Protein AF-A0A7S1TFZ4-F1 (afdb_monomer_lite)

pLDDT: mean 84.31, std 10.57, range [49.06, 97.06]

Secondary structure (DSSP, 8-state):
--SSSSSS--EEEE-SSSEEEEEEE--TTS--EEEEEEEE-S-EEEEEEE-SSSSSSPEEEEEE--TTS--EEEEEEE-TTS-EEEPTT-PEE-SSSPPP------

Sequence (106 aa):
GDLNQDGYLDIVQCNYVQAPVDVWYGSPNGTFRHEQAFLDPGGRQSTAVADLDGNGLPDIVLAIGRKNSPPNIRVERTNSQGVLEHVPNTTTNFTGTDSVFVWLTS

Organism: NCBI:txid31354

Radius of gyration: 14.1 Å; chains: 1; bounding box: 31×26×41 Å

Structure (mmCIF, N/CA/C/O backbone):
data_AF-A0A7S1TFZ4-F1
#
_entry.id   AF-A0A7S1TFZ4-F1
#
loop_
_atom_site.group_PDB
_atom_site.id
_atom_site.type_symbol
_atom_site.label_atom_id
_atom_site.label_alt_id
_atom_site.label_comp_id
_atom_site.label_asym_id
_atom_site.label_entity_id
_atom_site.label_seq_id
_atom_site.pdbx_PDB_ins_code
_atom_site.Cartn_x
_atom_site.Cartn_y
_atom_site.Cartn_z
_atom_site.occupancy
_atom_site.B_iso_or_equiv
_atom_site.auth_seq_id
_atom_site.auth_comp_id
_atom_site.auth_asym_id
_atom_site.auth_atom_id
_atom_site.pdbx_PDB_model_num
ATOM 1 N N . GLY A 1 1 ? -5.355 4.215 3.448 1.00 86.50 1 GLY A N 1
ATOM 2 C CA . GLY A 1 1 ? -6.476 3.290 3.726 1.00 86.50 1 GLY A CA 1
ATOM 3 C C . GLY A 1 1 ? -6.317 2.807 5.147 1.00 86.50 1 GLY A C 1
ATOM 4 O O . GLY A 1 1 ? -5.302 3.140 5.730 1.00 86.50 1 GLY A O 1
ATOM 5 N N . ASP A 1 2 ? -7.280 2.092 5.709 1.00 93.19 2 ASP A N 1
ATOM 6 C CA . ASP A 1 2 ? -7.088 1.438 7.012 1.00 93.19 2 ASP A CA 1
ATOM 7 C C . ASP A 1 2 ? -6.357 0.108 6.767 1.00 93.19 2 ASP A C 1
ATOM 9 O O . ASP A 1 2 ? -6.949 -0.830 6.233 1.00 93.19 2 ASP A O 1
ATOM 13 N N . LEU A 1 3 ? -5.040 0.096 6.986 1.00 92.81 3 LEU A N 1
ATOM 14 C CA . LEU A 1 3 ? -4.145 -1.002 6.617 1.00 92.81 3 LEU A CA 1
ATOM 15 C C . LEU A 1 3 ? -4.151 -2.101 7.679 1.00 92.81 3 LEU A C 1
ATOM 17 O O . LEU A 1 3 ? -4.044 -3.278 7.348 1.00 92.81 3 LEU A O 1
ATOM 21 N N . ASN A 1 4 ? -4.283 -1.719 8.946 1.00 93.00 4 ASN A N 1
ATOM 22 C CA . ASN A 1 4 ? -4.252 -2.635 10.084 1.00 93.00 4 ASN A CA 1
ATOM 23 C C . ASN A 1 4 ? -5.653 -2.956 10.652 1.00 93.00 4 ASN A C 1
ATOM 25 O O . ASN A 1 4 ? -5.748 -3.723 11.611 1.00 93.00 4 ASN A O 1
ATOM 29 N N . GLN A 1 5 ? -6.717 -2.407 10.057 1.00 93.88 5 GLN A N 1
ATOM 30 C CA . GLN A 1 5 ? -8.115 -2.552 10.477 1.00 93.88 5 GLN A CA 1
ATOM 31 C C . GLN A 1 5 ? -8.400 -2.084 11.906 1.00 93.88 5 GLN A C 1
ATOM 33 O O . GLN A 1 5 ? -9.286 -2.615 12.584 1.00 93.88 5 GLN A O 1
ATOM 38 N N . ASP A 1 6 ? -7.672 -1.073 12.376 1.00 94.06 6 ASP A N 1
ATOM 39 C CA . ASP A 1 6 ? -7.907 -0.482 13.693 1.00 94.06 6 ASP A CA 1
ATOM 40 C C . ASP A 1 6 ? -9.020 0.585 13.695 1.00 94.06 6 ASP A C 1
ATOM 42 O O . ASP A 1 6 ? -9.403 1.091 14.756 1.00 94.06 6 ASP A O 1
ATOM 46 N N . GLY A 1 7 ? -9.602 0.870 12.525 1.00 95.19 7 GLY A N 1
ATOM 47 C CA . GLY A 1 7 ? -10.652 1.863 12.330 1.00 95.19 7 GLY A CA 1
ATOM 48 C C . GLY A 1 7 ? -10.123 3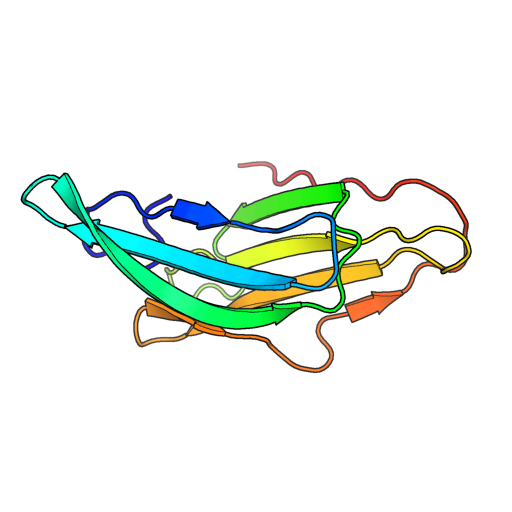.270 12.059 1.00 95.19 7 GLY A C 1
ATOM 49 O O . GLY A 1 7 ? -10.927 4.207 11.964 1.00 95.19 7 GLY A O 1
ATOM 50 N N . TYR A 1 8 ? -8.806 3.445 11.927 1.00 96.06 8 TYR A N 1
ATOM 51 C CA . TYR A 1 8 ? -8.161 4.719 11.640 1.00 96.06 8 TYR A CA 1
ATOM 52 C C . TYR A 1 8 ? -7.468 4.702 10.275 1.00 96.06 8 TYR A C 1
ATOM 54 O O . TYR A 1 8 ? -7.122 3.676 9.705 1.00 96.06 8 TYR A O 1
ATOM 62 N N . LEU A 1 9 ? -7.342 5.887 9.674 1.00 95.56 9 LEU A N 1
ATOM 63 C CA . LEU A 1 9 ? -6.734 6.001 8.355 1.00 95.56 9 LEU A CA 1
ATOM 64 C C . LEU A 1 9 ? -5.210 5.961 8.470 1.00 95.56 9 LEU A C 1
ATOM 66 O O . LEU A 1 9 ? -4.626 6.836 9.108 1.00 95.56 9 LEU A O 1
ATOM 70 N N . ASP A 1 10 ? -4.593 5.051 7.725 1.00 94.88 10 ASP A N 1
ATOM 71 C CA . ASP A 1 10 ? -3.145 4.962 7.575 1.00 94.88 10 ASP A CA 1
ATOM 72 C C . ASP A 1 10 ? -2.663 5.585 6.261 1.00 94.88 10 ASP A C 1
ATOM 74 O O . ASP A 1 10 ? -3.380 5.659 5.245 1.00 94.88 10 ASP A O 1
ATOM 78 N N . ILE A 1 11 ? -1.397 6.004 6.274 1.00 93.94 11 ILE A N 1
ATOM 79 C CA . ILE A 1 11 ? -0.679 6.536 5.115 1.00 93.94 11 ILE A CA 1
ATOM 80 C C . ILE A 1 11 ? 0.488 5.608 4.801 1.00 93.94 11 ILE A C 1
ATOM 82 O O . ILE A 1 11 ? 1.280 5.277 5.678 1.00 93.94 11 ILE A O 1
ATOM 86 N N . VAL A 1 12 ? 0.637 5.252 3.528 1.00 91.25 12 VAL A N 1
ATOM 87 C CA . VAL A 1 12 ? 1.811 4.535 3.028 1.00 91.25 12 VAL A CA 1
ATOM 88 C C . VAL A 1 12 ? 2.495 5.402 1.987 1.00 91.25 12 VAL A C 1
ATOM 90 O O . VAL A 1 12 ? 1.871 5.808 1.003 1.00 91.25 12 VAL A O 1
ATOM 93 N N . GLN A 1 13 ? 3.776 5.695 2.198 1.00 89.56 13 GLN A N 1
ATOM 94 C CA . GLN A 1 13 ? 4.586 6.448 1.252 1.00 89.56 13 GLN A CA 1
ATOM 95 C C . GLN A 1 13 ? 5.528 5.527 0.491 1.00 89.56 13 GLN A C 1
ATOM 97 O O . GLN A 1 13 ? 6.436 4.889 1.026 1.00 89.56 13 GLN A O 1
ATOM 102 N N . CYS A 1 14 ? 5.338 5.557 -0.820 1.00 84.62 14 CYS A N 1
ATOM 103 C CA . CYS A 1 14 ? 6.099 4.816 -1.800 1.00 84.62 14 CYS A CA 1
ATOM 104 C C . CYS A 1 14 ? 6.967 5.792 -2.613 1.00 84.62 14 CYS A C 1
ATOM 106 O O . CYS A 1 14 ? 6.486 6.477 -3.510 1.00 84.62 14 CYS A O 1
ATOM 108 N N . ASN A 1 15 ? 8.257 5.888 -2.292 1.00 80.94 15 ASN A N 1
ATOM 109 C CA . ASN A 1 15 ? 9.187 6.856 -2.888 1.00 80.94 15 ASN A CA 1
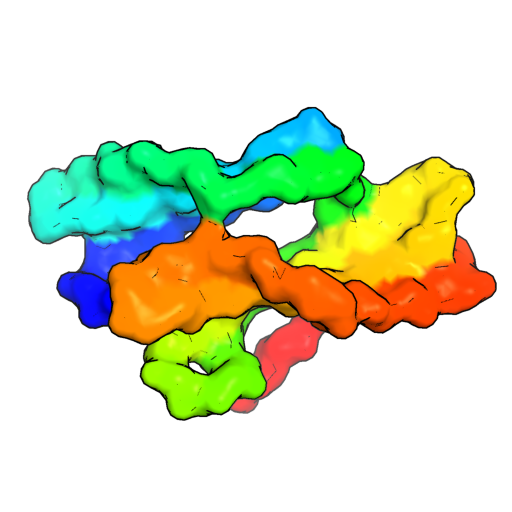ATOM 110 C C . ASN A 1 15 ? 9.623 6.538 -4.346 1.00 80.94 15 ASN A C 1
ATOM 112 O O . ASN A 1 15 ? 9.967 5.418 -4.709 1.00 80.94 15 ASN A O 1
ATOM 116 N N . TYR A 1 16 ? 9.732 7.532 -5.225 1.00 77.44 16 TYR A N 1
ATOM 117 C CA . TYR A 1 16 ? 10.200 7.261 -6.598 1.00 77.44 16 TYR A CA 1
ATOM 118 C C . TYR A 1 16 ? 11.663 6.772 -6.655 1.00 77.44 16 TYR A C 1
ATOM 120 O O . TYR A 1 16 ? 12.034 5.956 -7.499 1.00 77.44 16 TYR A O 1
ATOM 128 N N . VAL A 1 17 ? 12.496 7.246 -5.731 1.00 80.81 17 VAL A N 1
ATOM 129 C CA . VAL A 1 17 ? 13.905 6.855 -5.599 1.00 80.81 17 VAL A CA 1
ATOM 130 C C . VAL A 1 17 ? 14.067 5.630 -4.700 1.00 80.81 17 VAL A C 1
ATOM 132 O O . VAL A 1 17 ? 13.129 5.221 -4.014 1.00 80.81 17 VAL A O 1
ATOM 135 N N . GLN A 1 18 ? 15.268 5.048 -4.708 1.00 83.75 18 GLN A N 1
ATOM 136 C CA . GLN A 1 18 ? 15.650 4.018 -3.748 1.00 83.75 18 GLN A CA 1
ATOM 137 C C . GLN A 1 18 ? 15.589 4.606 -2.336 1.00 83.75 18 GLN A C 1
ATOM 139 O O . GLN A 1 18 ? 16.423 5.423 -1.952 1.00 83.75 18 GLN A O 1
ATOM 144 N N . ALA A 1 19 ? 14.557 4.221 -1.603 1.00 84.69 19 ALA A N 1
ATOM 145 C CA . ALA A 1 19 ? 14.253 4.693 -0.265 1.00 84.69 19 ALA A CA 1
ATOM 146 C C . ALA A 1 19 ? 13.252 3.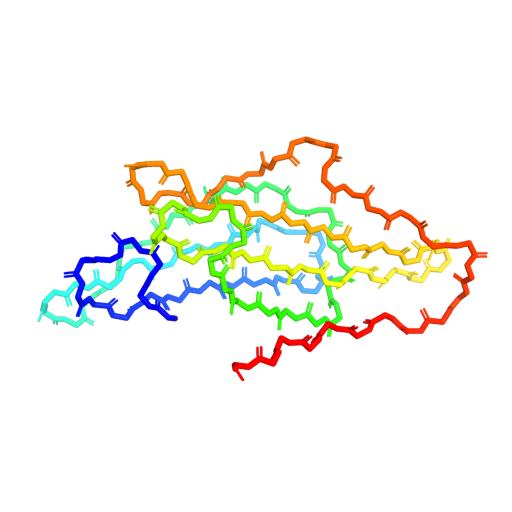723 0.375 1.00 84.69 19 ALA A C 1
ATOM 148 O O . ALA A 1 19 ? 12.517 3.049 -0.362 1.00 84.69 19 ALA A O 1
ATOM 149 N N . PRO A 1 20 ? 13.199 3.661 1.715 1.00 86.25 20 PRO A N 1
ATOM 150 C CA . PRO A 1 20 ? 12.220 2.853 2.426 1.00 86.25 20 PRO A CA 1
ATOM 151 C C . PRO A 1 20 ? 10.783 3.084 1.940 1.00 86.25 20 PRO A C 1
ATOM 153 O O . PRO A 1 20 ? 10.441 4.151 1.412 1.00 86.25 20 PRO A O 1
ATOM 156 N N . VAL A 1 21 ? 9.951 2.057 2.099 1.00 88.69 21 VAL A N 1
ATOM 157 C CA . VAL A 1 21 ? 8.508 2.251 2.252 1.00 88.69 21 VAL A CA 1
ATOM 158 C C . VAL A 1 21 ? 8.276 2.675 3.693 1.00 88.69 21 VAL A C 1
ATOM 160 O O . VAL A 1 21 ? 8.636 1.954 4.625 1.00 88.69 21 VAL A O 1
ATOM 163 N N . ASP A 1 22 ? 7.696 3.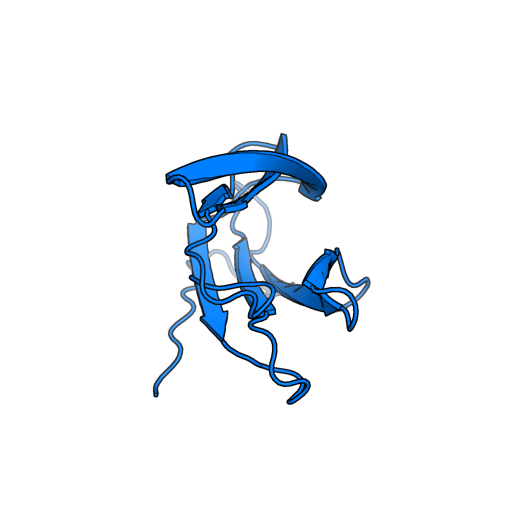856 3.851 1.00 91.31 22 ASP A N 1
ATOM 164 C CA . ASP A 1 22 ? 7.324 4.404 5.147 1.00 91.31 22 ASP A CA 1
ATOM 165 C C . ASP A 1 22 ? 5.814 4.247 5.343 1.00 91.31 22 ASP A C 1
ATOM 167 O O . ASP A 1 22 ? 5.031 4.475 4.414 1.00 91.31 22 ASP A O 1
ATOM 171 N N . VAL A 1 23 ? 5.411 3.867 6.551 1.00 93.75 23 VAL A N 1
ATOM 172 C CA . VAL A 1 23 ? 4.012 3.746 6.961 1.00 93.75 23 VAL A CA 1
ATOM 173 C C . VAL A 1 23 ? 3.772 4.672 8.146 1.00 93.75 23 VAL A C 1
ATOM 175 O O . VAL A 1 23 ? 4.587 4.769 9.06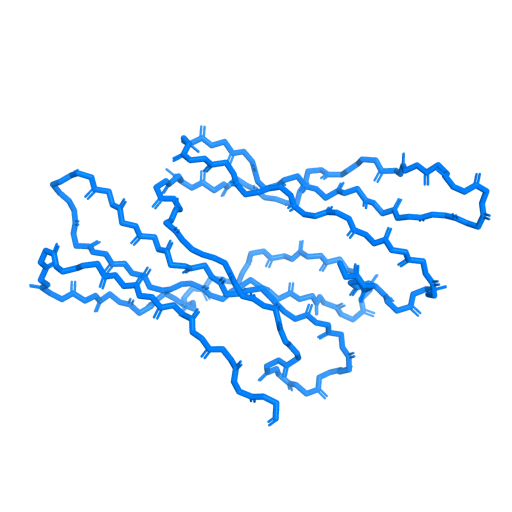2 1.00 93.75 23 VAL A O 1
ATOM 178 N N . TRP A 1 24 ? 2.647 5.372 8.129 1.00 96.06 24 TRP A N 1
ATOM 179 C CA . TRP A 1 24 ? 2.151 6.154 9.250 1.00 96.06 24 TRP A CA 1
ATOM 180 C C . TRP A 1 24 ? 0.810 5.579 9.658 1.00 96.06 24 TRP A C 1
ATOM 182 O O . TRP A 1 24 ? -0.178 5.770 8.946 1.00 96.06 24 TRP A O 1
ATOM 192 N N . TYR A 1 25 ? 0.797 4.899 10.800 1.00 95.62 25 TYR A N 1
ATOM 193 C CA . TYR A 1 25 ? -0.424 4.341 11.361 1.00 95.62 25 TYR A CA 1
ATOM 194 C C . TYR A 1 25 ? -1.227 5.435 12.048 1.00 95.62 25 TYR A C 1
ATOM 196 O O . TYR A 1 25 ? -0.676 6.181 12.869 1.00 95.62 25 TYR A O 1
ATOM 204 N N . GLY A 1 26 ? -2.499 5.540 11.682 1.00 97.00 26 GLY A N 1
ATOM 205 C CA . GLY A 1 26 ? -3.448 6.472 12.260 1.00 97.00 26 GLY A CA 1
ATOM 206 C C . GLY A 1 26 ? -3.729 6.163 13.726 1.00 97.00 26 GLY A C 1
ATOM 207 O O . GLY A 1 26 ? -3.298 5.167 14.301 1.00 97.00 26 GLY A O 1
ATOM 208 N N . SER A 1 27 ? -4.419 7.077 14.393 1.00 96.62 27 SER A N 1
ATOM 209 C CA . SER A 1 27 ? -4.810 6.904 15.790 1.00 96.62 27 SER A CA 1
ATOM 210 C C . SER A 1 27 ? -6.101 7.665 16.085 1.00 96.62 27 SER A C 1
ATOM 212 O O . SER A 1 27 ? -6.405 8.646 15.396 1.00 96.62 27 SER A O 1
ATOM 214 N N . PRO A 1 28 ? -6.833 7.302 17.158 1.00 96.50 28 PRO A N 1
ATOM 215 C CA . PRO A 1 28 ? -8.117 7.926 17.491 1.00 96.50 28 PRO A CA 1
ATOM 216 C C . PRO A 1 28 ? -8.052 9.440 17.704 1.00 96.50 28 PRO A C 1
ATOM 218 O O . PRO A 1 28 ? -9.039 10.150 17.538 1.00 96.50 28 PRO A O 1
ATOM 221 N N . ASN A 1 29 ? -6.885 9.943 18.098 1.00 96.31 29 ASN A N 1
ATOM 222 C CA . ASN A 1 29 ? -6.632 11.357 18.353 1.00 96.31 29 ASN A CA 1
ATOM 223 C C . ASN A 1 29 ? -6.161 12.133 17.104 1.00 96.31 29 ASN A C 1
ATOM 225 O O . ASN A 1 29 ? -5.801 13.302 17.230 1.00 96.31 29 ASN A O 1
ATOM 229 N N . GLY A 1 30 ? -6.115 11.496 15.928 1.00 93.75 30 GLY A N 1
ATOM 230 C CA . GLY A 1 30 ? -5.645 12.098 14.676 1.00 93.75 30 GLY A CA 1
ATOM 231 C C . GLY A 1 30 ? -4.124 12.250 14.566 1.00 93.75 30 GLY A C 1
ATOM 232 O O . GLY A 1 30 ? -3.645 12.954 13.679 1.00 93.75 30 GLY A O 1
ATOM 233 N N . THR A 1 31 ? -3.356 11.629 15.467 1.00 97.06 31 THR A N 1
ATOM 234 C CA . THR A 1 31 ? -1.893 11.548 15.346 1.00 97.06 31 THR A CA 1
ATOM 235 C C . THR A 1 31 ? -1.471 10.336 14.522 1.00 97.06 31 THR A C 1
ATOM 237 O O . THR A 1 31 ? -2.276 9.446 14.258 1.00 97.06 31 THR A O 1
ATOM 240 N N . PHE A 1 32 ? -0.199 10.319 14.124 1.00 97.00 32 PHE A N 1
ATOM 241 C CA . PHE A 1 32 ? 0.377 9.257 13.316 1.00 97.00 32 PHE A CA 1
ATOM 242 C C . PHE A 1 32 ? 1.630 8.681 13.969 1.00 97.00 32 PHE A C 1
ATOM 244 O O . PHE A 1 32 ? 2.535 9.432 14.347 1.00 97.00 32 PHE A O 1
ATOM 251 N N . ARG A 1 33 ? 1.717 7.351 14.042 1.00 95.50 33 ARG A N 1
ATOM 252 C CA . ARG A 1 33 ? 2.948 6.642 14.408 1.00 95.50 33 ARG A CA 1
ATOM 253 C C . ARG A 1 33 ? 3.700 6.248 13.141 1.00 95.50 33 ARG A C 1
ATOM 255 O O . ARG A 1 33 ? 3.199 5.448 12.360 1.00 95.50 33 ARG A O 1
ATOM 262 N N . HIS A 1 34 ? 4.899 6.797 12.955 1.00 95.25 34 HIS A N 1
ATOM 263 C CA . HIS A 1 34 ? 5.775 6.455 11.829 1.00 95.25 34 HIS A CA 1
ATOM 264 C C . HIS A 1 34 ? 6.492 5.122 12.059 1.00 95.25 34 HIS A C 1
ATOM 266 O O . HIS A 1 34 ? 6.992 4.859 13.154 1.00 95.25 34 HIS A O 1
ATOM 272 N N . GLU A 1 35 ? 6.564 4.316 11.007 1.00 92.69 35 GLU A N 1
ATOM 273 C CA . GLU A 1 35 ? 7.294 3.059 10.951 1.00 92.69 35 GLU A CA 1
ATOM 274 C C . GLU A 1 35 ? 7.938 2.885 9.569 1.00 92.69 35 GLU A C 1
ATOM 276 O O . GLU A 1 35 ? 7.320 3.139 8.534 1.00 92.69 35 GLU A O 1
ATOM 281 N N . GLN A 1 36 ? 9.195 2.439 9.543 1.00 91.88 36 GLN A N 1
ATOM 282 C CA . GLN A 1 36 ? 9.846 1.996 8.311 1.00 91.88 36 GLN A CA 1
ATOM 283 C C . GLN A 1 36 ? 9.527 0.525 8.087 1.00 91.88 36 GLN A C 1
ATOM 285 O O . GLN A 1 36 ? 10.010 -0.320 8.836 1.00 91.88 36 GLN A O 1
ATOM 290 N N . ALA A 1 37 ? 8.754 0.225 7.044 1.00 88.62 37 ALA A N 1
ATOM 291 C CA . ALA A 1 37 ? 8.349 -1.144 6.749 1.00 88.62 37 ALA A CA 1
ATOM 292 C C . ALA A 1 37 ? 9.529 -1.957 6.194 1.00 88.62 37 ALA A C 1
ATOM 294 O O . ALA A 1 37 ? 9.976 -2.937 6.786 1.00 88.62 37 ALA A O 1
ATOM 295 N N . PHE A 1 38 ? 10.079 -1.537 5.053 1.00 86.56 38 PHE A N 1
ATOM 296 C CA . PHE A 1 38 ? 11.214 -2.210 4.418 1.00 86.56 38 PHE A CA 1
ATOM 297 C C . PHE A 1 38 ? 11.905 -1.312 3.395 1.00 86.56 38 PHE A C 1
ATOM 299 O O . PHE A 1 38 ? 11.374 -0.296 2.941 1.00 86.56 38 PHE A O 1
ATOM 306 N N . LEU A 1 39 ? 13.118 -1.710 3.009 1.00 83.38 39 LEU A N 1
ATOM 307 C CA . LEU A 1 39 ? 13.866 -1.055 1.944 1.00 83.38 39 LEU A CA 1
ATOM 308 C C . LEU A 1 39 ? 13.295 -1.430 0.577 1.00 83.38 39 LEU A C 1
ATOM 310 O O . LEU A 1 39 ? 13.270 -2.601 0.199 1.00 83.38 39 LEU A O 1
ATOM 314 N N . ASP A 1 40 ? 12.910 -0.414 -0.188 1.00 80.38 40 ASP A N 1
ATOM 315 C CA . ASP A 1 40 ? 12.454 -0.567 -1.562 1.00 80.38 40 ASP A CA 1
ATOM 316 C C . ASP A 1 40 ? 13.559 -0.113 -2.523 1.00 80.38 40 ASP A C 1
ATOM 318 O O . ASP A 1 40 ? 14.168 0.951 -2.339 1.00 80.38 40 ASP A O 1
ATOM 322 N N . PRO A 1 41 ? 13.858 -0.907 -3.561 1.00 74.56 41 PRO A N 1
ATOM 323 C CA . PRO A 1 41 ? 14.932 -0.575 -4.478 1.00 74.56 41 PRO A CA 1
ATOM 324 C C . PRO A 1 41 ? 14.598 0.637 -5.394 1.00 74.56 41 PRO A C 1
ATOM 326 O O . PRO A 1 41 ? 15.474 1.101 -6.123 1.00 74.56 41 PRO A O 1
ATOM 329 N N . GLY A 1 42 ? 13.373 1.175 -5.359 1.00 77.88 42 GLY A N 1
ATOM 330 C CA . GLY A 1 42 ? 12.913 2.387 -6.047 1.00 77.88 42 GLY A CA 1
ATOM 331 C C . GLY A 1 42 ? 12.311 2.137 -7.433 1.00 77.88 42 GLY A C 1
ATOM 332 O O . GLY A 1 42 ? 12.307 1.013 -7.940 1.00 77.88 42 GLY A O 1
ATOM 333 N N . GLY A 1 43 ? 11.865 3.208 -8.098 1.00 76.00 43 GLY A N 1
ATOM 334 C CA . GLY A 1 43 ? 11.308 3.180 -9.459 1.00 76.00 43 GLY A CA 1
ATOM 335 C C . GLY A 1 43 ? 9.796 2.975 -9.527 1.00 76.00 43 GLY A C 1
ATOM 336 O O . GLY A 1 43 ? 9.301 2.439 -10.509 1.00 76.00 43 GLY A O 1
ATOM 337 N N . ARG A 1 44 ? 9.057 3.344 -8.482 1.00 77.94 44 ARG A N 1
ATOM 338 C CA . ARG A 1 44 ? 7.607 3.123 -8.400 1.00 77.94 44 ARG A CA 1
ATOM 339 C C . ARG A 1 44 ? 6.862 4.070 -9.340 1.00 77.94 44 ARG A C 1
ATOM 341 O O . ARG A 1 44 ? 7.071 5.278 -9.287 1.00 77.94 44 ARG A O 1
ATOM 348 N N . GLN A 1 45 ? 6.015 3.517 -10.203 1.00 79.31 45 GLN A N 1
ATOM 349 C CA . GLN A 1 45 ? 5.218 4.270 -11.178 1.00 79.31 45 GLN A CA 1
ATOM 350 C C . GLN A 1 45 ? 3.749 4.375 -10.772 1.00 79.31 45 GLN A C 1
ATOM 352 O O . GLN A 1 45 ? 3.103 5.380 -11.055 1.00 79.31 45 GLN A O 1
ATOM 357 N N . SER A 1 46 ? 3.219 3.346 -10.115 1.00 84.00 46 SER A N 1
ATOM 358 C CA . SER A 1 46 ? 1.823 3.284 -9.691 1.00 84.00 46 SER A CA 1
ATOM 359 C C . SER A 1 46 ? 1.675 2.345 -8.496 1.00 84.00 46 SER A C 1
ATOM 361 O O . SER A 1 46 ? 2.485 1.428 -8.320 1.00 84.00 46 SER A O 1
ATOM 363 N N . THR A 1 47 ? 0.653 2.591 -7.679 1.00 86.50 47 THR A N 1
ATOM 364 C CA . THR A 1 47 ? 0.310 1.792 -6.503 1.00 86.50 47 THR A CA 1
ATOM 365 C C . THR A 1 47 ? -1.186 1.492 -6.481 1.00 86.50 47 THR A C 1
ATOM 367 O O . THR A 1 47 ? -1.999 2.309 -6.914 1.00 86.50 47 THR A O 1
ATOM 370 N N . ALA A 1 48 ? -1.548 0.320 -5.969 1.00 89.38 48 ALA A N 1
ATOM 371 C CA . ALA A 1 48 ? -2.931 -0.078 -5.731 1.00 89.38 48 ALA A CA 1
ATOM 372 C C . ALA A 1 48 ? -3.042 -0.832 -4.400 1.00 89.38 48 ALA A C 1
ATOM 374 O O . ALA A 1 48 ? -2.048 -1.375 -3.918 1.00 89.38 48 ALA A O 1
ATOM 375 N N . VAL A 1 49 ? -4.237 -0.847 -3.807 1.00 89.62 49 VAL A N 1
ATOM 376 C CA . VAL A 1 49 ? -4.497 -1.432 -2.484 1.00 89.62 49 VAL A CA 1
ATOM 377 C C . VAL A 1 49 ? -5.739 -2.317 -2.546 1.00 89.62 49 VAL A C 1
ATOM 379 O O . VAL A 1 49 ? -6.784 -1.850 -3.000 1.00 89.62 49 VAL A O 1
ATOM 382 N N . ALA A 1 50 ? -5.625 -3.566 -2.095 1.00 90.00 50 ALA A N 1
ATOM 383 C CA . ALA A 1 50 ? -6.741 -4.485 -1.847 1.00 90.00 50 ALA A CA 1
ATOM 384 C C . ALA A 1 50 ? -6.267 -5.671 -1.006 1.00 90.00 50 ALA A C 1
ATOM 386 O O . ALA A 1 50 ? -5.082 -5.973 -1.004 1.00 90.00 50 ALA A O 1
ATOM 387 N N . ASP A 1 51 ? -7.189 -6.369 -0.354 1.00 91.69 51 ASP A N 1
ATOM 388 C CA . ASP A 1 51 ? -6.920 -7.678 0.247 1.00 91.69 51 ASP A CA 1
ATOM 389 C C . ASP A 1 51 ? -6.743 -8.724 -0.872 1.00 91.69 51 ASP A C 1
ATOM 391 O O . ASP A 1 51 ? -7.702 -9.049 -1.580 1.00 91.69 51 ASP A O 1
ATOM 395 N N . LEU A 1 52 ? -5.507 -9.180 -1.105 1.00 89.19 52 LEU A N 1
ATOM 396 C CA . LEU A 1 52 ? -5.180 -10.093 -2.208 1.00 89.19 52 LEU A CA 1
ATOM 397 C C . LEU A 1 52 ? -5.005 -11.536 -1.753 1.00 89.19 52 LEU A C 1
ATOM 399 O O . LEU A 1 52 ? -5.079 -12.445 -2.586 1.00 89.19 52 LEU A O 1
ATOM 403 N N . ASP A 1 53 ? -4.736 -11.756 -0.469 1.00 88.12 53 ASP A N 1
ATOM 404 C CA . ASP A 1 53 ? -4.573 -13.087 0.106 1.00 88.12 53 ASP A CA 1
ATOM 405 C C . ASP A 1 53 ? -5.797 -13.566 0.912 1.00 88.12 53 ASP A C 1
ATOM 407 O O . ASP A 1 53 ? -5.856 -14.740 1.288 1.00 88.12 53 ASP A O 1
ATOM 411 N N . GLY A 1 54 ? -6.810 -12.712 1.079 1.00 90.38 54 GLY A N 1
ATOM 412 C CA . GLY A 1 54 ? -8.074 -13.015 1.743 1.00 90.38 54 GLY A CA 1
ATOM 413 C C . GLY A 1 54 ? -7.970 -13.021 3.266 1.00 90.38 54 GLY A C 1
ATOM 414 O O . GLY A 1 54 ? -8.808 -13.646 3.924 1.00 90.38 54 GLY A O 1
ATOM 415 N N . ASN A 1 55 ? -6.934 -12.398 3.835 1.00 89.12 55 ASN A N 1
ATOM 416 C CA . ASN A 1 55 ? -6.716 -12.369 5.279 1.00 89.12 55 ASN A CA 1
ATOM 417 C C . ASN A 1 55 ? -7.528 -11.271 5.993 1.00 89.12 55 ASN A C 1
ATOM 419 O O . ASN A 1 55 ? -7.531 -11.211 7.225 1.00 89.12 55 ASN A O 1
ATOM 423 N N . GLY A 1 56 ? -8.254 -10.451 5.230 1.00 91.62 56 GLY A N 1
ATOM 424 C CA . GLY A 1 56 ? -9.058 -9.340 5.713 1.00 91.62 56 GLY A CA 1
ATOM 425 C C . GLY A 1 56 ? -8.307 -8.012 5.745 1.00 91.62 56 GLY A C 1
ATOM 426 O O . GLY A 1 56 ? -8.962 -6.979 5.769 1.00 91.62 56 GLY A O 1
ATOM 427 N N . LEU A 1 57 ? -6.978 -7.999 5.697 1.00 94.19 57 LEU A N 1
ATOM 428 C CA . LEU A 1 57 ? -6.144 -6.801 5.726 1.00 94.19 57 LEU A CA 1
ATOM 429 C C . LEU A 1 57 ? -5.747 -6.396 4.298 1.00 94.19 57 LEU A C 1
ATOM 431 O O . LEU A 1 57 ? -5.465 -7.255 3.464 1.00 94.19 57 LEU A O 1
ATOM 435 N N . PRO A 1 58 ? -5.707 -5.095 3.969 1.00 92.88 58 PRO A N 1
ATOM 436 C CA . PRO A 1 58 ? -5.298 -4.678 2.637 1.00 92.88 58 PRO A CA 1
ATOM 437 C C . PRO A 1 58 ? -3.813 -4.947 2.374 1.00 92.88 58 PRO A C 1
ATOM 439 O O . PRO A 1 58 ? -2.952 -4.546 3.153 1.00 92.88 58 PRO A O 1
ATOM 442 N N . ASP A 1 59 ? -3.508 -5.518 1.217 1.00 91.81 59 ASP A N 1
ATOM 443 C CA . ASP A 1 59 ? -2.168 -5.610 0.647 1.00 91.81 59 ASP A CA 1
ATOM 444 C C . ASP A 1 59 ? -1.895 -4.437 -0.307 1.00 91.81 59 ASP A C 1
ATOM 446 O O . ASP A 1 59 ? -2.801 -3.714 -0.739 1.00 91.81 59 ASP A O 1
ATOM 450 N N . ILE A 1 60 ? -0.627 -4.258 -0.683 1.00 90.31 60 ILE A N 1
ATOM 451 C CA . ILE A 1 60 ? -0.181 -3.200 -1.592 1.00 90.31 60 ILE A CA 1
ATOM 452 C C . ILE A 1 60 ? 0.453 -3.805 -2.838 1.00 90.31 60 ILE A C 1
ATOM 454 O O . ILE A 1 60 ? 1.404 -4.580 -2.770 1.00 90.31 60 ILE A O 1
ATOM 458 N N . VAL A 1 61 ? -0.023 -3.381 -4.005 1.00 89.38 61 VAL A N 1
ATOM 459 C CA . VAL A 1 61 ? 0.590 -3.708 -5.294 1.00 89.38 61 VAL A CA 1
ATOM 460 C C . VAL A 1 61 ? 1.380 -2.516 -5.798 1.00 89.38 61 VAL A C 1
ATOM 462 O O . VAL A 1 61 ? 0.866 -1.400 -5.881 1.00 89.38 61 VAL A O 1
ATOM 465 N N . LEU A 1 62 ? 2.625 -2.767 -6.186 1.00 87.00 62 LEU A N 1
ATOM 466 C CA . LEU A 1 62 ? 3.551 -1.778 -6.712 1.00 87.00 62 LEU A CA 1
ATOM 467 C C . LEU A 1 62 ? 3.881 -2.113 -8.166 1.00 87.00 62 LEU A C 1
ATOM 469 O O . LEU A 1 62 ? 4.419 -3.182 -8.455 1.00 87.00 62 LEU A O 1
ATOM 473 N N . ALA A 1 63 ? 3.615 -1.176 -9.075 1.00 86.19 63 ALA A N 1
ATOM 474 C CA . ALA A 1 63 ? 4.220 -1.184 -10.402 1.00 86.19 63 ALA A CA 1
ATOM 475 C C . ALA A 1 63 ? 5.563 -0.460 -10.342 1.00 86.19 63 ALA A C 1
ATOM 477 O O . ALA A 1 63 ? 5.638 0.716 -9.969 1.00 86.19 63 ALA A O 1
ATOM 478 N N . ILE A 1 64 ? 6.626 -1.154 -10.728 1.00 84.50 64 ILE A N 1
ATOM 479 C CA . ILE A 1 64 ? 7.996 -0.662 -10.662 1.00 84.50 64 ILE A CA 1
ATOM 480 C C . ILE A 1 64 ? 8.548 -0.605 -12.086 1.00 84.50 64 ILE A C 1
ATOM 482 O O . ILE A 1 64 ? 8.602 -1.610 -12.786 1.00 84.50 64 ILE A O 1
ATOM 486 N N . GLY A 1 65 ? 8.998 0.571 -12.513 1.00 80.62 65 GLY A N 1
ATOM 487 C CA . GLY A 1 65 ? 9.646 0.802 -13.797 1.00 80.62 65 GLY A CA 1
ATOM 488 C C . GLY A 1 65 ? 10.847 1.724 -13.628 1.00 80.62 65 GLY A C 1
ATOM 489 O O . GLY A 1 65 ? 10.707 2.894 -13.268 1.00 80.62 65 GLY A O 1
ATOM 490 N N . ARG A 1 66 ? 12.049 1.206 -13.901 1.00 77.56 66 ARG A N 1
ATOM 491 C CA . ARG A 1 66 ? 13.292 1.990 -13.885 1.00 77.56 66 ARG A CA 1
ATOM 492 C C . ARG A 1 66 ? 13.804 2.229 -15.289 1.00 77.56 66 ARG A C 1
ATOM 494 O O . ARG A 1 66 ? 13.644 1.404 -16.183 1.00 77.56 66 ARG A O 1
ATOM 501 N N . LYS A 1 67 ? 14.517 3.341 -15.459 1.00 75.69 67 LYS A N 1
ATOM 502 C CA . LYS A 1 67 ? 15.254 3.606 -16.692 1.00 75.69 67 LYS A CA 1
ATOM 503 C C . LYS A 1 67 ? 16.259 2.471 -16.931 1.00 75.69 67 LYS A C 1
ATOM 505 O O . LYS A 1 67 ? 17.049 2.163 -16.043 1.00 75.69 67 LYS A O 1
ATOM 510 N N . ASN A 1 68 ? 16.240 1.886 -18.128 1.00 76.88 68 ASN A N 1
ATOM 511 C CA . ASN A 1 68 ? 17.118 0.786 -18.550 1.00 76.88 68 ASN A CA 1
ATOM 512 C C . ASN A 1 68 ? 16.952 -0.523 -17.754 1.00 76.88 68 ASN A C 1
ATOM 514 O O . ASN A 1 68 ? 17.893 -1.311 -17.666 1.00 76.88 68 ASN A O 1
ATOM 518 N N . SER A 1 69 ? 15.790 -0.776 -17.153 1.00 78.56 69 SER A N 1
ATOM 519 C CA . SER A 1 69 ? 15.477 -2.087 -16.576 1.00 78.56 69 SER A CA 1
ATOM 520 C C . SER A 1 69 ? 14.064 -2.504 -16.966 1.00 78.56 69 SER A C 1
ATOM 522 O O . SER A 1 69 ? 13.196 -1.635 -17.064 1.00 78.56 69 SER A O 1
ATOM 524 N N . PRO A 1 70 ? 13.822 -3.806 -17.185 1.00 78.06 70 PRO A N 1
ATOM 525 C CA . PRO A 1 70 ? 12.469 -4.305 -17.370 1.00 78.06 70 PRO A CA 1
ATOM 526 C C . PRO A 1 70 ? 11.593 -3.904 -16.173 1.00 78.06 70 PRO A C 1
ATOM 528 O O . PRO A 1 70 ? 12.060 -3.991 -15.030 1.00 78.06 70 PRO A O 1
ATOM 531 N N . PRO A 1 71 ? 10.351 -3.455 -16.403 1.00 81.12 71 PRO A N 1
ATOM 532 C CA . PRO A 1 71 ? 9.425 -3.178 -15.328 1.00 81.12 71 PRO A CA 1
ATOM 533 C C . PRO A 1 71 ? 8.984 -4.491 -14.674 1.00 81.12 71 PRO A C 1
ATOM 535 O O . PRO A 1 71 ? 9.007 -5.569 -15.280 1.00 81.12 71 PRO A O 1
ATOM 538 N N . ASN A 1 72 ? 8.561 -4.402 -13.422 1.00 83.75 72 ASN A N 1
ATOM 539 C CA . ASN A 1 72 ? 7.968 -5.517 -12.706 1.00 83.75 72 ASN A CA 1
ATOM 540 C C . ASN A 1 72 ? 6.811 -5.060 -11.819 1.00 83.75 72 ASN A C 1
ATOM 542 O O . ASN A 1 72 ? 6.671 -3.879 -11.501 1.00 83.75 72 ASN A O 1
ATOM 546 N N . ILE A 1 73 ? 5.951 -6.013 -11.470 1.00 86.12 73 ILE A N 1
ATOM 547 C CA . ILE A 1 73 ? 4.929 -5.835 -10.437 1.00 86.12 73 ILE A CA 1
ATOM 548 C C . ILE A 1 73 ? 5.394 -6.583 -9.204 1.00 86.12 73 ILE A C 1
ATOM 550 O O . ILE A 1 73 ? 5.877 -7.713 -9.315 1.00 86.12 73 ILE A O 1
ATOM 554 N N . ARG A 1 74 ? 5.211 -5.961 -8.045 1.00 86.88 74 ARG A N 1
ATOM 555 C CA . ARG A 1 74 ? 5.464 -6.551 -6.738 1.00 86.88 74 ARG A CA 1
ATOM 556 C C . ARG A 1 74 ? 4.228 -6.419 -5.859 1.00 86.88 74 ARG A C 1
ATOM 558 O O . ARG A 1 74 ? 3.548 -5.400 -5.919 1.00 86.88 74 ARG A O 1
ATOM 565 N N . VAL A 1 75 ? 3.969 -7.437 -5.046 1.00 88.81 75 VAL A N 1
ATOM 566 C CA . VAL A 1 75 ? 2.950 -7.398 -3.992 1.00 88.81 75 VAL A CA 1
ATOM 567 C C . VAL A 1 75 ? 3.645 -7.395 -2.638 1.00 88.81 75 VAL A C 1
ATOM 569 O O . VAL A 1 75 ? 4.479 -8.265 -2.380 1.00 88.81 75 VAL A O 1
ATOM 572 N N . GLU A 1 76 ? 3.282 -6.428 -1.810 1.00 90.25 76 GLU A N 1
ATOM 573 C CA . GLU A 1 76 ? 3.690 -6.280 -0.416 1.00 90.25 76 GLU A CA 1
ATOM 574 C C . GLU A 1 76 ? 2.472 -6.587 0.446 1.00 90.25 76 GLU A C 1
ATOM 576 O O . GLU A 1 76 ? 1.388 -6.068 0.169 1.00 90.25 76 GLU A O 1
ATOM 581 N N . ARG A 1 77 ? 2.628 -7.467 1.435 1.00 91.19 77 ARG A N 1
ATOM 582 C CA . ARG A 1 77 ? 1.485 -7.991 2.186 1.00 91.19 77 ARG A CA 1
ATOM 583 C C . ARG A 1 77 ? 1.375 -7.371 3.554 1.00 91.19 77 ARG A C 1
ATOM 585 O O . ARG A 1 77 ? 2.393 -7.064 4.169 1.00 91.19 77 ARG A O 1
ATOM 592 N N . THR A 1 78 ? 0.153 -7.252 4.043 1.00 92.62 78 THR A N 1
ATOM 593 C CA . THR A 1 78 ? -0.068 -6.954 5.455 1.00 92.62 78 THR A CA 1
ATOM 594 C C . THR A 1 78 ? -0.212 -8.267 6.208 1.00 92.62 78 THR A C 1
ATOM 596 O O . THR A 1 78 ? -1.092 -9.072 5.917 1.00 92.62 78 THR A O 1
ATOM 599 N N . ASN A 1 79 ? 0.683 -8.516 7.164 1.00 89.19 79 ASN A N 1
ATOM 600 C CA . ASN A 1 79 ? 0.643 -9.744 7.951 1.00 89.19 79 ASN A CA 1
ATOM 601 C C . ASN A 1 79 ? -0.477 -9.713 8.999 1.00 89.19 79 ASN A C 1
ATOM 603 O O . ASN A 1 79 ? -1.080 -8.679 9.271 1.00 89.19 79 ASN A O 1
ATOM 607 N N . SER A 1 80 ? -0.703 -10.843 9.670 1.00 87.88 80 SER A N 1
ATOM 608 C CA . SER A 1 80 ? -1.755 -10.993 10.686 1.00 87.88 80 SER A CA 1
ATOM 609 C C . SER A 1 80 ? -1.623 -10.077 11.912 1.00 87.88 80 SER A C 1
ATOM 611 O O . SER A 1 80 ? -2.472 -10.129 12.799 1.00 87.88 80 SER A O 1
ATOM 613 N N . GLN A 1 81 ? -0.553 -9.286 12.019 1.00 87.19 81 GLN A N 1
ATOM 614 C CA . GLN A 1 81 ? -0.365 -8.272 13.057 1.00 87.19 81 GLN A CA 1
ATOM 615 C C . GLN A 1 81 ? -0.672 -6.851 12.556 1.00 87.19 81 GLN A C 1
ATOM 617 O O . GLN A 1 81 ? -0.436 -5.895 13.291 1.00 87.19 81 GLN A O 1
ATOM 622 N N . GLY A 1 82 ? -1.178 -6.693 11.327 1.00 87.38 82 GLY A N 1
ATOM 623 C CA . GLY A 1 82 ? -1.463 -5.383 10.739 1.00 87.38 82 GLY A CA 1
ATOM 624 C C . GLY A 1 82 ? -0.210 -4.639 10.279 1.00 87.38 82 GLY A C 1
ATOM 625 O O . GLY A 1 82 ? -0.242 -3.419 10.146 1.00 87.38 82 GLY A O 1
ATOM 626 N N . VAL A 1 83 ? 0.904 -5.350 10.077 1.00 89.62 83 VAL A N 1
ATOM 627 C CA . VAL A 1 83 ? 2.181 -4.756 9.667 1.00 89.62 83 VAL A CA 1
ATOM 628 C C . VAL A 1 83 ? 2.455 -5.081 8.207 1.00 89.62 83 VAL A C 1
ATOM 630 O O . VAL A 1 83 ? 2.429 -6.247 7.808 1.00 89.62 83 VAL A O 1
ATOM 633 N N . LEU A 1 84 ? 2.751 -4.044 7.420 1.00 91.50 84 LEU A N 1
ATOM 634 C CA . LEU A 1 84 ? 3.172 -4.198 6.032 1.00 91.50 84 LEU A CA 1
ATOM 635 C C . LEU A 1 84 ? 4.579 -4.797 5.961 1.00 91.50 84 LEU A C 1
ATOM 637 O O . LEU A 1 84 ? 5.534 -4.233 6.496 1.00 91.50 84 LEU A O 1
ATOM 641 N N . GLU A 1 85 ? 4.726 -5.896 5.236 1.00 90.12 85 GLU A N 1
ATOM 642 C CA . GLU A 1 85 ? 5.989 -6.601 5.072 1.00 90.12 85 GLU A CA 1
ATOM 643 C C . GLU A 1 85 ? 6.331 -6.855 3.606 1.00 90.12 85 GLU A C 1
ATOM 645 O O . GLU A 1 85 ? 5.464 -7.022 2.740 1.00 90.12 85 GLU A O 1
ATOM 650 N N . HIS A 1 86 ? 7.638 -6.915 3.337 1.00 88.19 86 HIS A N 1
ATOM 651 C CA . HIS A 1 86 ? 8.113 -7.338 2.034 1.00 88.19 86 HIS A CA 1
ATOM 652 C C . HIS A 1 86 ? 8.020 -8.853 1.906 1.00 88.19 86 HIS A C 1
ATOM 654 O O . HIS A 1 86 ? 8.661 -9.578 2.671 1.00 88.19 86 HIS A O 1
ATOM 660 N N . VAL A 1 87 ? 7.304 -9.331 0.890 1.00 81.00 87 VAL A N 1
ATOM 661 C CA . VAL A 1 87 ? 7.222 -10.765 0.601 1.00 81.00 87 VAL A CA 1
ATOM 662 C C . VAL A 1 87 ? 8.213 -11.130 -0.510 1.00 81.00 87 VAL A C 1
ATOM 664 O O . VAL A 1 87 ? 8.072 -10.672 -1.649 1.00 81.00 87 VAL A O 1
ATOM 667 N N . PRO A 1 88 ? 9.217 -11.984 -0.238 1.00 74.88 88 PRO A N 1
ATOM 668 C CA . PRO A 1 88 ? 10.138 -12.446 -1.267 1.00 74.88 88 PRO A CA 1
AT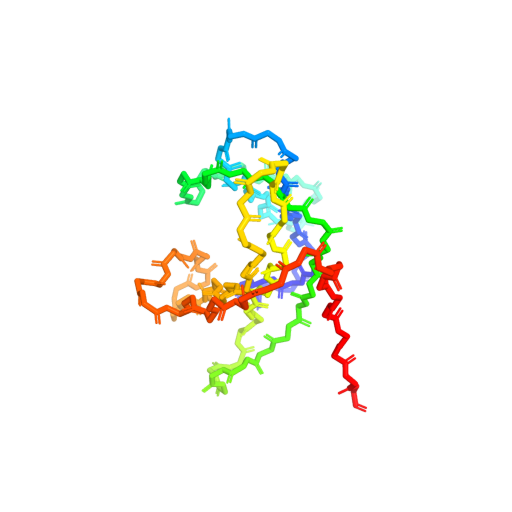OM 669 C C . PRO A 1 88 ? 9.403 -13.197 -2.384 1.00 74.88 88 PRO A C 1
ATOM 671 O O . PRO A 1 88 ? 8.457 -13.941 -2.138 1.00 74.88 88 PRO A O 1
ATOM 674 N N . ASN A 1 89 ? 9.890 -13.068 -3.619 1.00 69.56 89 ASN A N 1
ATOM 675 C CA . ASN A 1 89 ? 9.390 -13.791 -4.798 1.00 69.56 89 ASN A CA 1
ATOM 676 C C . ASN A 1 89 ? 7.952 -13.459 -5.248 1.00 69.56 89 ASN A C 1
ATOM 678 O O . ASN A 1 89 ? 7.416 -14.162 -6.098 1.00 69.56 89 ASN A O 1
ATOM 682 N N . THR A 1 90 ? 7.347 -12.359 -4.793 1.00 68.75 90 THR A N 1
ATOM 683 C CA . THR A 1 90 ? 6.079 -11.837 -5.359 1.00 68.75 90 THR A CA 1
ATOM 684 C C . THR A 1 90 ? 6.283 -10.981 -6.612 1.00 68.75 90 THR A C 1
ATOM 686 O O . THR A 1 90 ? 5.377 -10.280 -7.058 1.00 68.75 90 THR A O 1
ATOM 689 N N . THR A 1 91 ? 7.493 -10.993 -7.178 1.00 73.62 91 THR A N 1
ATOM 690 C CA . THR A 1 91 ? 7.861 -10.142 -8.309 1.00 73.62 91 THR A CA 1
ATOM 691 C C . THR A 1 91 ? 7.616 -10.859 -9.631 1.00 73.62 91 THR A C 1
ATOM 693 O O . THR A 1 91 ? 8.268 -11.860 -9.924 1.00 73.62 91 THR A O 1
ATOM 696 N N . THR A 1 92 ? 6.732 -10.308 -10.462 1.00 76.19 92 THR A N 1
ATOM 697 C CA . THR A 1 92 ? 6.562 -10.750 -11.854 1.00 76.19 92 THR A CA 1
ATOM 698 C C . THR A 1 92 ? 7.284 -9.777 -12.779 1.00 76.19 92 THR A C 1
ATOM 700 O O . THR A 1 92 ? 6.933 -8.598 -12.833 1.00 76.19 92 THR A O 1
ATOM 703 N N . ASN A 1 93 ? 8.312 -10.258 -13.483 1.00 72.62 93 ASN A N 1
ATOM 704 C CA . ASN A 1 93 ? 9.109 -9.452 -14.412 1.00 72.62 93 ASN A CA 1
ATOM 705 C C . ASN A 1 93 ? 8.490 -9.455 -15.813 1.00 72.62 93 ASN A C 1
ATOM 707 O O . ASN A 1 93 ? 8.132 -10.514 -16.327 1.00 72.62 93 ASN A O 1
ATOM 711 N N . PHE A 1 94 ? 8.445 -8.291 -16.458 1.00 72.50 94 PHE A N 1
ATOM 712 C CA . PHE A 1 94 ? 8.003 -8.149 -17.846 1.00 72.50 94 PHE A CA 1
ATOM 713 C C . PHE A 1 94 ? 9.210 -7.909 -18.756 1.00 72.50 94 PHE A C 1
ATOM 715 O O . PHE A 1 94 ? 10.128 -7.185 -18.395 1.00 72.50 94 PHE A O 1
ATOM 722 N N . THR A 1 95 ? 9.243 -8.495 -19.951 1.00 63.94 95 THR A N 1
ATOM 723 C CA . THR A 1 95 ? 10.426 -8.461 -20.838 1.00 63.94 95 THR A CA 1
ATOM 724 C C . THR A 1 95 ? 10.458 -7.274 -21.817 1.00 63.94 95 THR A C 1
ATOM 726 O O . THR A 1 95 ? 11.140 -7.348 -22.836 1.00 63.94 95 THR A O 1
ATOM 729 N N . GLY A 1 96 ? 9.731 -6.186 -21.542 1.00 63.69 96 GLY A N 1
ATOM 730 C CA . GLY A 1 96 ? 9.607 -5.010 -22.421 1.00 63.69 96 GLY A CA 1
ATOM 731 C C . GLY A 1 96 ? 9.963 -3.688 -21.733 1.00 63.69 96 GLY A C 1
ATOM 732 O O . GLY A 1 96 ? 10.313 -3.671 -20.559 1.00 63.69 96 GLY A O 1
ATOM 733 N N . THR A 1 97 ? 9.879 -2.570 -22.459 1.00 60.28 97 THR A N 1
ATOM 734 C CA . THR A 1 97 ? 10.069 -1.205 -21.914 1.00 60.28 97 THR A CA 1
ATOM 735 C C . THR A 1 97 ? 8.754 -0.498 -21.578 1.00 60.28 97 THR A C 1
ATOM 737 O O . THR A 1 97 ? 8.764 0.691 -21.261 1.00 60.28 97 THR A O 1
ATOM 740 N N . ASP A 1 98 ? 7.628 -1.196 -21.698 1.00 59.81 98 ASP A N 1
ATOM 741 C CA . ASP A 1 98 ? 6.301 -0.600 -21.576 1.00 59.81 98 ASP A CA 1
ATOM 742 C C . ASP A 1 98 ? 5.978 -0.216 -20.130 1.00 59.81 98 ASP A C 1
ATOM 744 O O . ASP A 1 98 ? 6.414 -0.860 -19.178 1.00 59.81 98 ASP A O 1
ATOM 748 N N . SER A 1 99 ? 5.199 0.848 -19.947 1.00 63.66 99 SER A N 1
ATOM 749 C CA . SER A 1 99 ? 4.687 1.212 -18.628 1.00 63.66 99 SER A CA 1
ATOM 750 C C . SER A 1 99 ? 3.741 0.131 -18.116 1.00 63.66 99 SER A C 1
ATOM 752 O O . SER A 1 99 ? 2.834 -0.302 -18.827 1.00 63.66 99 SER A O 1
ATOM 754 N N . VAL A 1 100 ? 3.929 -0.274 -16.863 1.00 64.19 100 VAL A N 1
ATOM 755 C CA . VAL A 1 100 ? 3.014 -1.191 -16.189 1.00 64.19 100 VAL A CA 1
ATOM 756 C C . VAL A 1 100 ? 2.084 -0.371 -15.308 1.00 64.19 100 VAL A C 1
ATOM 758 O O . VAL A 1 100 ? 2.535 0.405 -14.468 1.00 64.19 100 VAL A O 1
ATOM 761 N N . PHE A 1 101 ? 0.782 -0.546 -15.505 1.00 66.00 101 PHE A N 1
ATOM 762 C CA . PHE A 1 101 ? -0.251 0.063 -14.676 1.00 66.00 101 PHE A CA 1
ATOM 763 C C . PHE A 1 101 ? -0.974 -1.029 -13.900 1.00 66.00 101 PHE A C 1
ATOM 765 O O . PHE A 1 101 ? -1.238 -2.103 -14.441 1.00 66.00 101 PHE A O 1
ATOM 772 N N . VAL A 1 102 ? -1.306 -0.743 -12.645 1.00 66.81 102 VAL A N 1
ATOM 773 C CA . VAL A 1 102 ? -2.117 -1.632 -11.814 1.00 66.81 102 VAL A CA 1
ATOM 774 C C . VAL A 1 102 ? -3.444 -0.936 -11.562 1.00 66.81 102 VAL A C 1
ATOM 776 O O . VAL A 1 102 ? -3.476 0.186 -11.066 1.00 66.81 102 VAL A O 1
ATOM 779 N N . TRP A 1 103 ? -4.533 -1.615 -11.906 1.00 68.38 103 TRP A N 1
ATOM 780 C CA . TRP A 1 103 ? -5.892 -1.197 -11.589 1.00 68.38 103 TRP A CA 1
ATOM 781 C C . TRP A 1 103 ? -6.563 -2.367 -10.882 1.00 68.38 103 TRP A C 1
ATOM 783 O O . TRP A 1 103 ? -6.502 -3.494 -11.372 1.00 68.38 103 TRP A O 1
ATOM 793 N N . LEU A 1 104 ? -7.183 -2.104 -9.739 1.00 65.12 104 LEU A N 1
ATOM 794 C CA . LEU A 1 104 ? -8.010 -3.079 -9.040 1.00 65.12 104 LEU A CA 1
ATOM 795 C C . LEU A 1 104 ? -9.462 -2.668 -9.264 1.00 65.12 104 LEU A C 1
ATOM 797 O O . LEU A 1 104 ? -9.815 -1.504 -9.077 1.00 65.12 104 LEU A O 1
ATOM 801 N N . THR A 1 105 ? -10.283 -3.600 -9.737 1.00 53.44 105 THR A N 1
ATOM 802 C CA . THR A 1 105 ? -11.724 -3.386 -9.894 1.00 53.44 105 THR A CA 1
ATOM 803 C C . THR A 1 105 ? -12.422 -3.933 -8.657 1.00 53.44 105 THR A C 1
ATOM 805 O O . THR A 1 105 ? -12.171 -5.080 -8.292 1.00 53.44 105 THR A O 1
ATOM 808 N N . SER A 1 106 ? -13.264 -3.115 -8.025 1.00 49.06 106 SER A N 1
ATOM 809 C CA . SER A 1 106 ? -14.166 -3.524 -6.939 1.00 49.06 106 SER A CA 1
ATOM 810 C C . SER A 1 106 ? -15.304 -4.404 -7.435 1.00 49.06 106 SER A C 1
ATOM 812 O O . SER A 1 106 ? -15.832 -4.055 -8.519 1.00 49.06 106 SER A O 1
#

Foldseek 3Di:
DQQQPPPFDKDWDAAQAFDFTWIWHADPVRHTDIDGADTDRHQFDDKDWDDPPPLPGIKMKTWGADDPAFIWIAIWDQDPRSGTHGDPPRIDTDPDNDGDYDDDDD

InterPro domains:
  IPR013517 FG-GAP repeat [PF13517] (2-61)
  IPR028994 Integrin alpha, N-terminal [G3DSA:2.130.10.130] (1-69)
  IPR028994 Integrin alpha, N-terminal [SSF69318] (1-66)